Protein AF-A0A382CA51-F1 (afdb_monomer_lite)

Radius of g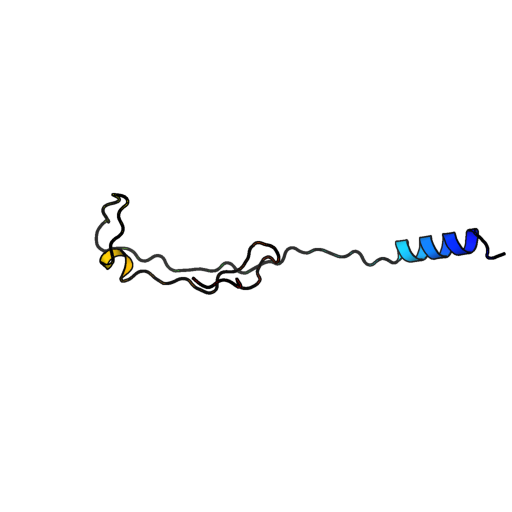yration: 27.55 Å; chains: 1; bounding box: 57×22×74 Å

Secondary structure (DSSP, 8-state):
---HHHHHHHHHHHHHT----------PPPP--PPPPPSSPPP-SS---HHHHTTPPPP--PBP-SSSTTSBPSS--

Structure (mmCIF, N/CA/C/O backbone):
data_AF-A0A382CA51-F1
#
_entry.id   AF-A0A382CA51-F1
#
loop_
_atom_site.group_PDB
_atom_site.id
_atom_site.type_symbol
_atom_site.label_atom_id
_atom_site.label_alt_id
_atom_site.label_comp_id
_atom_site.label_asym_id
_atom_site.label_entity_id
_atom_site.label_seq_id
_atom_site.pdbx_PDB_ins_code
_atom_site.Cartn_x
_atom_site.Cartn_y
_atom_site.Cartn_z
_atom_site.occupancy
_atom_site.B_iso_or_equiv
_atom_site.auth_seq_id
_atom_site.auth_comp_id
_atom_site.auth_asym_id
_atom_site.auth_atom_id
_atom_site.pdbx_PDB_model_num
ATOM 1 N N . MET A 1 1 ? 40.839 -1.776 -53.658 1.00 53.41 1 MET A N 1
ATOM 2 C CA . MET A 1 1 ? 41.057 -0.447 -53.050 1.00 53.41 1 MET A CA 1
ATOM 3 C C . MET A 1 1 ? 39.685 0.177 -52.835 1.00 53.41 1 MET A C 1
ATOM 5 O O . MET A 1 1 ? 39.236 0.982 -53.632 1.00 53.41 1 MET A O 1
ATOM 9 N N . THR A 1 2 ? 38.937 -0.336 -51.856 1.00 54.06 2 THR A N 1
ATOM 10 C CA . THR A 1 2 ? 37.531 0.035 -51.651 1.00 54.06 2 THR A CA 1
ATOM 11 C C . THR A 1 2 ? 37.477 1.440 -51.073 1.00 54.06 2 THR A C 1
ATOM 13 O O . THR A 1 2 ? 38.104 1.730 -50.052 1.00 54.06 2 THR A O 1
ATOM 16 N N . ASP A 1 3 ? 36.795 2.311 -51.802 1.00 62.75 3 ASP A N 1
ATOM 17 C CA . ASP A 1 3 ? 36.895 3.753 -51.681 1.00 62.75 3 ASP A CA 1
ATOM 18 C C . ASP A 1 3 ? 36.430 4.239 -50.294 1.00 62.75 3 ASP A C 1
ATOM 20 O O . ASP A 1 3 ? 35.313 3.977 -49.828 1.00 62.75 3 ASP A O 1
ATOM 24 N N . ARG A 1 4 ? 37.332 4.948 -49.605 1.00 64.69 4 ARG A N 1
ATOM 25 C CA . ARG A 1 4 ? 37.112 5.543 -48.279 1.00 64.69 4 ARG A CA 1
ATOM 26 C C . ARG A 1 4 ? 35.921 6.513 -48.303 1.00 64.69 4 ARG A C 1
ATOM 28 O O . ARG A 1 4 ? 35.290 6.712 -47.265 1.00 64.69 4 ARG A O 1
ATOM 35 N N . HIS A 1 5 ? 35.590 7.077 -49.466 1.00 62.72 5 HIS A N 1
ATOM 36 C CA . HIS A 1 5 ? 34.428 7.930 -49.683 1.00 62.72 5 HIS A CA 1
ATOM 37 C C . HIS A 1 5 ? 33.123 7.129 -49.725 1.00 62.72 5 HIS A C 1
ATOM 39 O O . HIS A 1 5 ? 32.173 7.511 -49.044 1.00 62.72 5 HIS A O 1
ATOM 45 N N . THR A 1 6 ? 33.085 5.970 -50.389 1.00 64.06 6 THR A N 1
ATOM 46 C CA . THR A 1 6 ? 31.897 5.094 -50.404 1.00 64.06 6 THR A CA 1
ATOM 47 C C . THR A 1 6 ? 31.548 4.609 -48.998 1.00 64.06 6 THR A C 1
ATOM 49 O O . THR A 1 6 ? 30.386 4.645 -48.599 1.00 64.06 6 THR A O 1
ATOM 52 N N . ARG A 1 7 ? 32.554 4.252 -48.185 1.00 62.88 7 ARG A N 1
ATOM 53 C CA . ARG A 1 7 ? 32.330 3.832 -46.789 1.00 62.88 7 ARG A CA 1
ATOM 54 C C . ARG A 1 7 ? 31.786 4.964 -45.909 1.00 62.88 7 ARG A C 1
ATOM 56 O O . ARG A 1 7 ? 30.986 4.706 -45.016 1.00 62.88 7 ARG A O 1
ATOM 63 N N . ARG A 1 8 ? 32.204 6.211 -46.163 1.00 64.62 8 ARG A N 1
ATOM 64 C CA . ARG A 1 8 ? 31.721 7.410 -45.452 1.00 64.62 8 ARG A CA 1
ATOM 65 C C . ARG A 1 8 ? 30.288 7.769 -45.834 1.00 64.62 8 ARG A C 1
ATOM 67 O O . ARG A 1 8 ? 29.505 8.098 -44.952 1.00 64.62 8 ARG A O 1
ATOM 74 N N . ILE A 1 9 ? 29.941 7.654 -47.115 1.00 70.00 9 ILE A N 1
ATOM 75 C CA . ILE A 1 9 ? 28.586 7.931 -47.611 1.00 70.00 9 ILE A CA 1
ATOM 76 C C . ILE A 1 9 ? 27.591 6.905 -47.056 1.00 70.00 9 ILE A C 1
ATOM 78 O O . ILE A 1 9 ? 26.547 7.292 -46.544 1.00 70.00 9 ILE A O 1
ATOM 82 N N . VAL A 1 10 ? 27.938 5.614 -47.059 1.00 68.00 10 VAL A N 1
ATOM 83 C CA . VAL A 1 10 ? 27.077 4.561 -46.490 1.00 68.00 10 VAL A CA 1
ATOM 84 C C . VAL A 1 10 ? 26.849 4.768 -44.987 1.00 68.00 10 VAL A C 1
ATOM 86 O O . VAL A 1 10 ? 25.720 4.643 -44.518 1.00 68.00 10 VAL A O 1
ATOM 89 N N . PHE A 1 11 ? 27.885 5.155 -44.234 1.00 61.62 11 PHE A N 1
ATOM 90 C CA . PHE A 1 11 ? 27.741 5.482 -42.810 1.00 61.62 11 PHE A CA 1
ATOM 91 C C . PHE A 1 11 ? 26.860 6.716 -42.570 1.00 61.62 11 PHE A C 1
ATOM 93 O O . PHE A 1 11 ? 26.032 6.701 -41.664 1.00 61.62 11 PHE A O 1
ATOM 100 N N . ALA A 1 12 ? 27.000 7.766 -43.384 1.00 65.56 12 ALA A N 1
ATOM 101 C CA . ALA A 1 12 ? 26.178 8.969 -43.265 1.00 65.56 12 ALA A CA 1
ATOM 102 C C . ALA A 1 12 ? 24.694 8.694 -43.573 1.00 65.56 12 ALA A C 1
ATOM 104 O O . ALA A 1 12 ? 23.819 9.190 -42.867 1.00 65.56 12 ALA A O 1
ATOM 105 N N . VAL A 1 13 ? 24.405 7.852 -44.572 1.00 66.00 13 VAL A N 1
ATOM 106 C CA . VAL A 1 13 ? 23.032 7.442 -44.916 1.00 66.00 13 VAL A CA 1
ATOM 107 C C . VAL A 1 13 ? 22.406 6.577 -43.815 1.00 66.00 13 VAL A C 1
ATOM 109 O O . VAL A 1 13 ? 21.245 6.783 -43.472 1.00 66.00 13 VAL A O 1
ATOM 112 N N . LEU A 1 14 ? 23.167 5.662 -43.203 1.00 61.81 14 LEU A N 1
ATOM 113 C CA . LEU A 1 14 ? 22.670 4.817 -42.107 1.00 61.81 14 LEU A CA 1
ATOM 114 C C . LEU A 1 14 ? 22.346 5.604 -40.828 1.00 61.81 14 LEU A C 1
ATOM 116 O O . LEU A 1 14 ? 21.419 5.237 -40.113 1.00 61.81 14 LEU A O 1
ATOM 120 N N . VAL A 1 15 ? 23.064 6.697 -40.551 1.00 63.16 15 VAL A N 1
ATOM 121 C CA . VAL A 1 15 ? 22.769 7.576 -39.404 1.00 63.16 15 VAL A CA 1
ATOM 122 C C . VAL A 1 15 ? 21.558 8.474 -39.683 1.00 63.16 15 VAL A C 1
ATOM 124 O O . VAL A 1 15 ? 20.752 8.704 -38.785 1.00 63.16 15 VAL A O 1
ATOM 127 N N . ALA A 1 16 ? 21.387 8.945 -40.922 1.00 62.50 16 ALA A N 1
ATOM 128 C CA . ALA A 1 16 ? 20.276 9.823 -41.297 1.00 62.50 16 ALA A CA 1
ATOM 129 C C . ALA A 1 16 ? 18.911 9.108 -41.374 1.00 62.50 16 ALA A C 1
ATOM 131 O O . ALA A 1 16 ? 17.880 9.761 -41.230 1.00 62.50 16 ALA A O 1
ATOM 132 N N . LEU A 1 17 ? 18.890 7.784 -41.577 1.00 61.66 17 LEU A N 1
ATOM 133 C CA . LEU A 1 17 ? 17.664 6.975 -41.588 1.00 61.66 17 LEU A CA 1
ATOM 134 C C . LEU A 1 17 ? 17.310 6.338 -40.236 1.00 61.66 17 LEU A C 1
ATOM 136 O O . LEU A 1 17 ? 16.367 5.550 -40.180 1.00 61.66 17 LEU A O 1
ATOM 140 N N . ALA A 1 18 ? 18.026 6.649 -39.152 1.00 65.81 18 ALA A N 1
ATOM 141 C CA . ALA A 1 18 ? 17.693 6.096 -37.846 1.00 65.81 18 ALA A CA 1
ATOM 142 C C . ALA A 1 18 ? 16.303 6.602 -37.404 1.00 65.81 18 ALA A C 1
ATOM 144 O O . ALA A 1 18 ? 16.139 7.806 -37.176 1.00 65.81 18 ALA A O 1
ATOM 145 N N . PRO A 1 19 ? 15.284 5.729 -37.275 1.00 68.50 19 PRO A N 1
ATOM 146 C CA . PRO A 1 19 ? 14.002 6.144 -36.734 1.00 68.50 19 PRO A CA 1
ATOM 147 C C . PRO A 1 19 ? 14.232 6.628 -35.302 1.00 68.50 19 PRO A C 1
ATOM 149 O O . PRO A 1 19 ? 14.810 5.916 -34.480 1.00 68.50 19 PRO A O 1
ATOM 152 N N . GLY A 1 20 ? 13.809 7.857 -35.006 1.00 65.38 20 GLY A N 1
ATOM 153 C CA . GLY A 1 20 ? 13.893 8.399 -33.655 1.00 65.38 20 GLY A CA 1
ATOM 154 C C . GLY A 1 20 ? 13.103 7.508 -32.702 1.00 65.38 20 GLY A C 1
ATOM 155 O O . GLY A 1 20 ? 11.873 7.491 -32.752 1.00 65.38 20 GLY A O 1
ATOM 156 N N . VAL A 1 21 ? 13.800 6.757 -31.845 1.00 72.50 21 VAL A N 1
ATOM 157 C CA . VAL A 1 21 ? 13.164 5.952 -30.802 1.00 72.50 21 VAL A CA 1
ATOM 158 C C . VAL A 1 21 ? 12.516 6.923 -29.825 1.00 72.50 21 VAL A C 1
ATOM 160 O O . VAL A 1 21 ? 13.191 7.592 -29.043 1.00 72.50 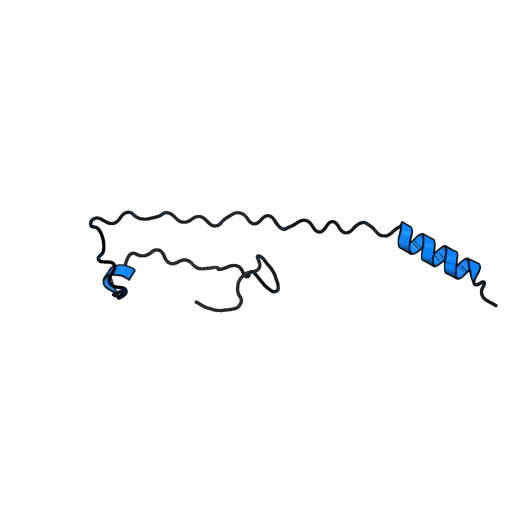21 VAL A O 1
ATOM 163 N N . ARG A 1 22 ? 11.191 7.044 -29.895 1.00 68.56 22 ARG A N 1
ATOM 164 C CA . ARG A 1 22 ? 10.433 7.808 -28.909 1.00 68.56 22 ARG A CA 1
ATOM 165 C C . ARG A 1 22 ? 10.313 6.959 -27.654 1.00 68.56 22 ARG A C 1
ATOM 167 O O . ARG A 1 22 ? 9.491 6.051 -27.596 1.00 68.56 22 ARG A O 1
ATOM 174 N N . VAL A 1 23 ? 11.142 7.247 -26.655 1.00 66.44 23 VAL A N 1
ATOM 175 C CA . VAL A 1 23 ? 10.964 6.687 -25.313 1.00 66.44 23 VAL A CA 1
ATOM 176 C C . VAL A 1 23 ? 9.817 7.451 -24.662 1.00 66.44 23 VAL A C 1
ATOM 178 O O . VAL A 1 23 ? 10.002 8.530 -24.104 1.00 66.44 23 VAL A O 1
ATOM 181 N N . GLN A 1 24 ? 8.602 6.934 -24.813 1.00 66.88 24 GLN A N 1
ATOM 182 C CA . GLN A 1 24 ? 7.439 7.449 -24.108 1.00 66.88 24 GLN A CA 1
ATOM 183 C C . GLN A 1 24 ? 7.390 6.782 -22.734 1.00 66.88 24 GLN A C 1
ATOM 185 O O . GLN A 1 24 ? 7.427 5.555 -22.640 1.00 66.88 24 GLN A O 1
ATOM 190 N N . ALA A 1 25 ? 7.341 7.583 -21.667 1.00 69.56 25 ALA A N 1
ATOM 191 C CA . ALA A 1 25 ? 7.107 7.050 -20.332 1.00 69.56 25 ALA A CA 1
ATOM 192 C C . ALA A 1 25 ? 5.781 6.279 -20.345 1.00 69.56 25 ALA A C 1
ATOM 194 O O . ALA A 1 25 ? 4.762 6.810 -20.793 1.00 69.56 25 ALA A O 1
ATOM 195 N N . GLN A 1 26 ? 5.806 5.024 -19.898 1.00 68.25 26 GLN A N 1
ATOM 196 C CA . GLN A 1 26 ? 4.592 4.228 -19.773 1.00 68.25 26 GLN A CA 1
ATOM 197 C C . GLN A 1 26 ? 3.689 4.907 -18.739 1.00 68.25 26 GLN A C 1
ATOM 199 O O . GLN A 1 26 ? 4.052 5.016 -17.567 1.00 68.25 26 GLN A O 1
ATOM 204 N N . ALA A 1 27 ? 2.540 5.413 -19.185 1.00 69.56 27 ALA A N 1
ATOM 205 C CA . ALA A 1 27 ? 1.489 5.853 -18.284 1.00 69.56 27 ALA A CA 1
ATOM 206 C C . ALA A 1 27 ? 0.849 4.595 -17.691 1.00 69.56 27 ALA A C 1
ATOM 208 O O . ALA A 1 27 ? 0.271 3.794 -18.422 1.00 69.56 27 ALA A O 1
ATOM 209 N N . ILE A 1 28 ? 1.025 4.396 -16.387 1.00 71.19 28 ILE A N 1
ATOM 210 C CA . ILE A 1 28 ? 0.380 3.319 -15.639 1.00 71.19 28 ILE A CA 1
ATOM 211 C C . ILE A 1 28 ? -0.822 3.942 -14.943 1.00 71.19 28 ILE A C 1
ATOM 213 O O . ILE A 1 28 ? -0.667 4.950 -14.245 1.00 71.19 28 ILE A O 1
ATOM 217 N N . ASP A 1 29 ? -2.001 3.355 -15.133 1.00 80.06 29 ASP A N 1
ATOM 218 C CA . ASP A 1 29 ? -3.186 3.774 -14.392 1.00 80.06 29 ASP A CA 1
ATOM 219 C C . ASP A 1 29 ? -2.939 3.601 -12.884 1.00 80.06 29 ASP A C 1
ATOM 221 O O . ASP A 1 29 ? -2.444 2.554 -12.450 1.00 80.06 29 ASP A O 1
ATOM 225 N N . PRO A 1 30 ? -3.240 4.616 -12.059 1.00 82.25 30 PRO A N 1
ATOM 226 C CA . PRO A 1 30 ? -2.983 4.533 -10.633 1.00 82.25 30 PRO A CA 1
ATOM 227 C C . PRO A 1 30 ? -3.885 3.479 -9.987 1.00 82.25 30 PRO A C 1
ATOM 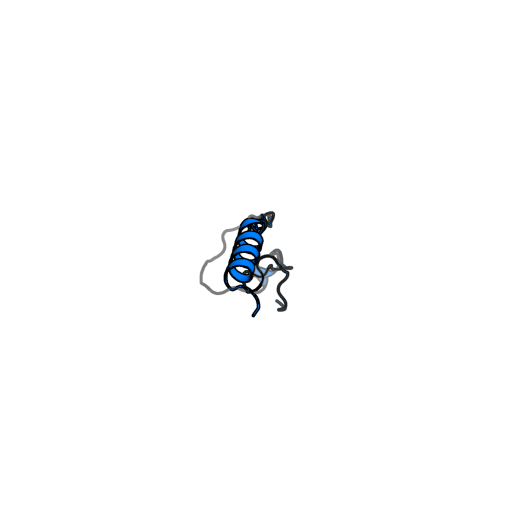229 O O . PRO A 1 30 ? -5.105 3.487 -10.159 1.00 82.25 30 PRO A O 1
ATOM 232 N N . PHE A 1 31 ? -3.288 2.607 -9.176 1.00 85.75 31 PHE A N 1
ATOM 233 C CA . PHE A 1 31 ? -4.051 1.748 -8.279 1.00 85.75 31 PHE A CA 1
ATOM 234 C C . PHE A 1 31 ? -4.797 2.607 -7.253 1.00 85.75 31 PHE A C 1
ATOM 236 O O . PHE A 1 31 ? -4.209 3.470 -6.597 1.00 85.75 31 PHE A O 1
ATOM 243 N N . THR A 1 32 ? -6.090 2.344 -7.083 1.00 90.31 32 THR A N 1
ATOM 244 C CA . THR A 1 32 ? -6.925 3.031 -6.095 1.00 90.31 32 THR A CA 1
ATOM 245 C C . THR A 1 32 ? -7.474 2.041 -5.080 1.00 90.31 32 THR A C 1
ATOM 247 O O . THR A 1 32 ? -8.031 1.011 -5.456 1.00 90.31 32 THR A O 1
ATOM 250 N N . MET A 1 33 ? -7.404 2.394 -3.797 1.00 89.50 33 MET A N 1
ATOM 251 C CA . MET A 1 33 ? -8.047 1.658 -2.710 1.00 89.50 33 MET A CA 1
ATOM 252 C C . MET A 1 33 ? -8.892 2.606 -1.862 1.00 89.50 33 MET A C 1
ATOM 254 O O . MET A 1 33 ? -8.537 3.763 -1.637 1.00 89.50 33 MET A O 1
ATOM 258 N N . ARG A 1 34 ? -10.028 2.102 -1.377 1.00 89.94 34 ARG A N 1
ATOM 259 C CA . ARG A 1 34 ? -10.924 2.855 -0.503 1.00 89.94 34 ARG A CA 1
ATOM 260 C C . ARG A 1 34 ? -10.384 2.887 0.926 1.00 89.94 34 ARG A C 1
ATOM 262 O O . ARG A 1 34 ? -10.197 1.841 1.538 1.00 89.94 34 ARG A O 1
ATOM 269 N N . ALA A 1 35 ? -10.240 4.086 1.482 1.00 88.56 35 ALA A N 1
ATOM 270 C CA . ALA A 1 35 ? -9.999 4.258 2.910 1.00 88.56 35 ALA A CA 1
ATOM 271 C C . ALA A 1 35 ? -11.259 3.906 3.720 1.00 88.56 35 ALA A C 1
ATOM 273 O O . ALA A 1 35 ? -12.370 4.338 3.389 1.00 88.56 35 ALA A O 1
ATOM 274 N N . VAL A 1 36 ? -11.086 3.130 4.790 1.00 83.88 36 VAL A N 1
ATOM 275 C CA . VAL A 1 36 ? -12.160 2.761 5.721 1.00 83.88 36 VAL A CA 1
ATOM 276 C C . VAL A 1 36 ? -12.069 3.651 6.955 1.00 83.88 36 VAL A C 1
ATOM 278 O O . VAL A 1 36 ? -11.011 3.771 7.567 1.00 83.88 36 VAL A O 1
ATOM 281 N N . LYS A 1 37 ? -13.185 4.286 7.322 1.00 86.88 37 LYS A N 1
ATOM 282 C CA . LYS A 1 37 ? -13.275 5.091 8.542 1.00 86.88 37 LYS A CA 1
ATOM 283 C C . LYS A 1 37 ? -13.510 4.175 9.744 1.00 86.88 37 LYS A C 1
ATOM 285 O O . LYS A 1 37 ? -14.425 3.355 9.712 1.00 86.88 37 LYS A O 1
ATOM 290 N N . THR A 1 38 ? -12.717 4.339 10.797 1.00 84.06 38 THR A N 1
ATOM 291 C CA . THR A 1 38 ? -12.883 3.599 12.054 1.00 84.06 38 THR A CA 1
ATOM 292 C C . THR A 1 38 ? -14.000 4.204 12.910 1.00 84.06 38 THR A C 1
ATOM 294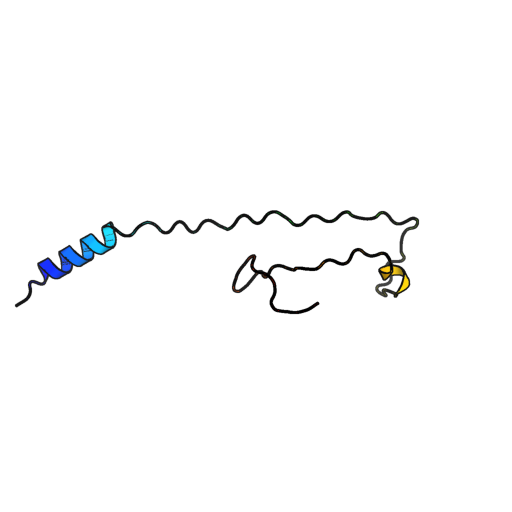 O O . THR A 1 38 ? -14.334 5.385 12.781 1.00 84.06 38 THR A O 1
ATOM 297 N N . ALA A 1 39 ? -14.606 3.388 13.780 1.00 87.81 39 ALA A N 1
ATOM 298 C CA . ALA A 1 39 ? -15.674 3.837 14.679 1.00 87.81 39 ALA A CA 1
ATOM 299 C C . ALA A 1 39 ? -15.151 4.768 15.787 1.00 87.81 39 ALA A C 1
ATOM 301 O O . ALA A 1 39 ? -15.817 5.731 16.159 1.00 87.81 39 ALA A O 1
ATOM 302 N N . SER A 1 40 ? -13.941 4.498 16.272 1.00 88.31 40 SER A N 1
ATOM 303 C CA . SER A 1 40 ? -13.219 5.296 17.259 1.00 88.31 40 SER A CA 1
ATOM 304 C C . SER A 1 40 ? -11.788 5.568 16.779 1.00 88.31 40 SER A C 1
ATOM 306 O O . SER A 1 40 ? -11.261 4.802 15.962 1.00 88.31 40 SER A O 1
ATOM 308 N N . PRO A 1 41 ? -11.145 6.649 17.250 1.00 86.69 41 PRO A N 1
ATOM 309 C CA . PRO A 1 41 ? -9.731 6.890 16.982 1.00 86.69 41 PRO A CA 1
ATOM 310 C C . PRO A 1 41 ? -8.859 5.768 17.576 1.00 86.69 41 PRO A C 1
ATOM 312 O O . PRO A 1 41 ? -9.141 5.347 18.700 1.00 86.69 41 PRO A O 1
ATOM 315 N N . PRO A 1 42 ? -7.821 5.290 16.867 1.00 83.81 42 PRO A N 1
ATOM 316 C CA . PRO A 1 42 ? -6.828 4.389 17.446 1.00 83.81 42 PRO A CA 1
ATOM 317 C C . PRO A 1 42 ? -5.845 5.151 18.349 1.00 83.81 42 PRO A C 1
ATOM 319 O O . PRO A 1 42 ? -5.618 6.352 18.163 1.00 83.81 42 PRO A O 1
ATOM 322 N N . THR A 1 43 ? -5.226 4.446 19.294 1.00 88.94 43 THR A N 1
ATOM 323 C CA . THR A 1 43 ? -4.050 4.947 20.016 1.00 88.94 43 THR A CA 1
ATOM 324 C C . THR A 1 43 ? -2.827 4.752 19.125 1.00 88.94 43 THR A C 1
ATOM 326 O O . THR A 1 43 ? -2.557 3.643 18.690 1.00 88.94 43 THR A O 1
ATOM 329 N N . VAL A 1 44 ? -2.079 5.817 18.833 1.00 89.50 44 VAL A N 1
ATOM 330 C CA . VAL A 1 44 ? -0.843 5.725 18.035 1.00 89.50 44 VAL A CA 1
ATOM 331 C C . VAL A 1 44 ? 0.350 5.660 18.986 1.00 89.50 44 VAL A C 1
ATOM 333 O O . VAL A 1 44 ? 1.009 6.667 19.236 1.00 89.50 44 VAL A O 1
ATOM 336 N N . ASP A 1 45 ? 0.588 4.484 19.564 1.00 92.50 45 ASP A N 1
ATOM 337 C CA . ASP A 1 45 ? 1.706 4.215 20.484 1.00 92.50 45 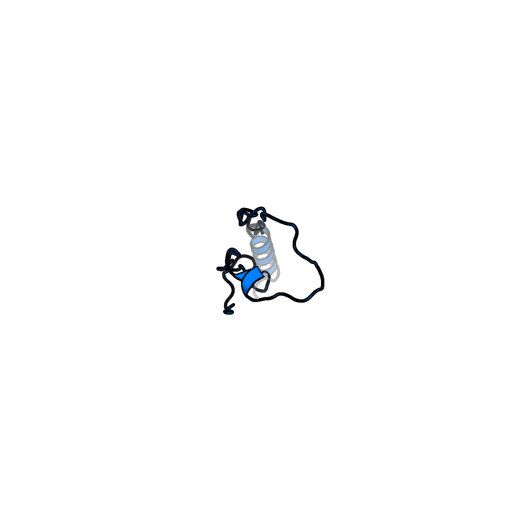ASP A CA 1
ATOM 338 C C . ASP A 1 45 ? 2.899 3.505 19.810 1.00 92.50 45 ASP A C 1
ATOM 340 O O . ASP A 1 45 ? 3.952 3.330 20.424 1.00 92.50 45 ASP A O 1
ATOM 344 N N . GLY A 1 46 ? 2.764 3.156 18.526 1.00 93.56 46 GLY A N 1
ATOM 345 C CA . GLY A 1 46 ? 3.800 2.494 17.731 1.00 93.56 46 GLY A CA 1
ATOM 346 C C . GLY A 1 46 ? 3.803 0.968 17.841 1.00 93.56 46 GLY A C 1
ATOM 347 O O . GLY A 1 46 ? 4.617 0.323 17.179 1.00 93.56 46 GLY A O 1
ATOM 348 N N . VAL A 1 47 ? 2.899 0.385 18.629 1.00 90.81 47 VAL A N 1
ATOM 349 C CA . VAL A 1 47 ? 2.622 -1.052 18.644 1.00 90.81 47 VAL A CA 1
ATOM 350 C C . VAL A 1 47 ? 1.399 -1.291 17.768 1.00 90.81 47 VAL A C 1
ATOM 352 O O . VAL A 1 47 ? 0.456 -0.514 17.813 1.00 90.81 47 VAL A O 1
ATOM 355 N N . VAL A 1 48 ? 1.427 -2.337 16.936 1.00 87.69 48 VAL A N 1
ATOM 356 C CA . VAL A 1 48 ? 0.251 -2.724 16.149 1.00 87.69 48 VAL A CA 1
ATOM 357 C C . VAL A 1 48 ? -0.141 -4.147 16.494 1.00 87.69 48 VAL A C 1
ATOM 359 O O . VAL A 1 48 ? 0.666 -5.067 16.325 1.00 87.69 48 VAL A O 1
ATOM 362 N N . ASP A 1 49 ? -1.358 -4.326 16.993 1.00 89.06 49 ASP A N 1
ATOM 363 C CA . ASP A 1 49 ? -1.868 -5.630 17.401 1.00 89.06 49 ASP A CA 1
ATOM 364 C C . ASP A 1 49 ? -2.646 -6.344 16.277 1.00 89.06 49 ASP A C 1
ATOM 366 O O . ASP A 1 49 ? -2.903 -5.813 15.192 1.00 89.06 49 ASP A O 1
ATOM 370 N N . ALA A 1 50 ? -2.984 -7.614 16.506 1.00 89.12 50 ALA A N 1
ATOM 371 C CA . ALA A 1 50 ? -3.708 -8.413 15.517 1.00 89.12 50 ALA A CA 1
ATOM 372 C C . ALA A 1 50 ? -5.142 -7.908 15.275 1.00 89.12 50 ALA A C 1
ATOM 374 O O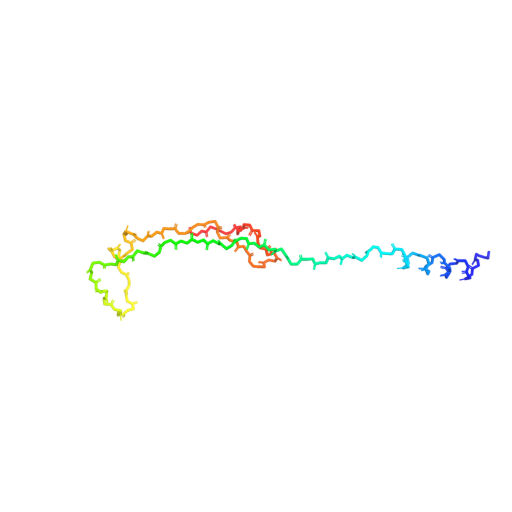 . ALA A 1 50 ? -5.679 -8.072 14.176 1.00 89.12 50 ALA A O 1
ATOM 375 N N . ASP A 1 51 ? -5.766 -7.302 16.284 1.00 86.75 51 ASP A N 1
ATOM 376 C CA . ASP A 1 51 ? -7.143 -6.832 16.219 1.00 86.75 51 ASP A CA 1
ATOM 377 C C . ASP A 1 51 ? -7.269 -5.555 15.384 1.00 86.75 51 ASP A C 1
ATOM 379 O O . ASP A 1 51 ? -8.258 -5.388 14.663 1.00 86.75 51 ASP A O 1
ATOM 383 N N . GLU A 1 52 ? -6.245 -4.705 15.409 1.00 85.50 52 GLU A N 1
ATOM 384 C CA . GLU A 1 52 ? -6.103 -3.527 14.558 1.00 85.50 52 GLU A CA 1
ATOM 385 C C . GLU A 1 52 ? -5.964 -3.903 13.077 1.00 85.50 52 GLU A C 1
ATOM 387 O O . GLU A 1 52 ? -6.577 -3.271 12.211 1.00 85.50 52 GLU A O 1
ATOM 392 N N . TRP A 1 53 ? -5.239 -4.983 12.767 1.00 85.44 53 TRP A N 1
ATOM 393 C CA . TRP A 1 53 ? -5.085 -5.478 11.392 1.00 85.44 53 TRP A CA 1
ATOM 394 C C . TRP A 1 53 ? -6.279 -6.284 10.874 1.00 85.44 53 TRP A C 1
ATOM 396 O O . TRP A 1 53 ? -6.434 -6.419 9.659 1.00 85.44 53 TRP A O 1
ATOM 406 N N . ARG A 1 54 ? -7.137 -6.816 11.752 1.00 86.75 54 ARG A N 1
ATOM 407 C CA . ARG A 1 54 ? -8.169 -7.817 11.414 1.00 86.75 54 ARG A CA 1
ATOM 408 C C . ARG A 1 54 ? -9.062 -7.442 10.228 1.00 86.75 54 ARG A C 1
ATOM 410 O O . ARG A 1 54 ? -9.448 -8.313 9.455 1.00 86.75 54 ARG A O 1
ATOM 417 N N . ASN A 1 55 ? -9.399 -6.160 10.095 1.00 84.88 55 ASN A N 1
ATOM 418 C CA . ASN A 1 55 ? -10.289 -5.650 9.046 1.00 84.88 55 ASN A CA 1
ATOM 419 C C . ASN A 1 55 ? -9.555 -4.826 7.976 1.00 84.88 55 ASN A C 1
ATOM 421 O O . ASN A 1 55 ? -10.200 -4.189 7.140 1.00 84.88 55 ASN A O 1
ATOM 425 N N . ALA A 1 56 ? -8.224 -4.783 8.019 1.00 85.88 56 ALA A N 1
ATOM 426 C CA . ALA A 1 56 ? -7.440 -4.036 7.053 1.00 85.88 56 ALA A CA 1
ATOM 427 C C . ALA A 1 56 ? -7.557 -4.679 5.666 1.00 85.88 56 ALA A C 1
ATOM 429 O O . ALA A 1 56 ? -7.473 -5.899 5.504 1.00 85.88 56 ALA A O 1
ATOM 430 N N . ALA A 1 57 ? -7.736 -3.846 4.644 1.00 88.69 57 ALA A N 1
ATOM 431 C CA . ALA A 1 57 ? -7.716 -4.324 3.273 1.00 88.69 57 ALA A CA 1
ATOM 432 C C . ALA A 1 57 ? -6.297 -4.786 2.910 1.00 88.69 57 ALA A C 1
ATOM 434 O O . ALA A 1 57 ? -5.324 -4.055 3.106 1.00 88.69 57 ALA A O 1
ATOM 435 N N . ARG A 1 58 ? -6.177 -5.994 2.355 1.00 88.12 58 ARG A N 1
ATOM 436 C CA . ARG A 1 58 ? -4.895 -6.518 1.879 1.00 88.12 58 ARG A CA 1
ATOM 437 C C . ARG A 1 58 ? -4.626 -6.002 0.468 1.00 88.12 58 ARG A C 1
ATOM 439 O O . ARG A 1 58 ? -5.427 -6.236 -0.432 1.00 88.12 58 ARG A O 1
ATOM 446 N N . VAL A 1 59 ? -3.501 -5.316 0.282 1.00 88.44 59 VAL A N 1
ATOM 447 C CA . VAL A 1 59 ? -3.003 -4.918 -1.043 1.00 88.44 59 VAL A CA 1
ATOM 448 C C . VAL A 1 59 ? -2.045 -5.992 -1.548 1.00 88.44 59 VAL A C 1
ATOM 450 O O . VAL A 1 59 ? -1.165 -6.436 -0.809 1.00 88.44 59 VAL A O 1
ATOM 453 N N . THR A 1 60 ? -2.230 -6.417 -2.794 1.00 86.62 60 THR A N 1
ATOM 454 C CA . THR A 1 60 ? -1.385 -7.396 -3.490 1.00 86.62 60 THR A CA 1
ATOM 455 C C . THR A 1 60 ? -0.969 -6.851 -4.854 1.00 86.62 60 THR A C 1
ATOM 457 O O . THR A 1 60 ? -1.272 -5.705 -5.181 1.00 86.62 60 THR A O 1
ATOM 460 N N . ASP A 1 61 ? -0.251 -7.664 -5.634 1.00 86.06 61 ASP A N 1
ATOM 461 C CA . ASP A 1 61 ? 0.064 -7.379 -7.041 1.00 86.06 61 ASP A CA 1
ATOM 462 C C . ASP A 1 61 ? 0.883 -6.098 -7.237 1.00 86.06 61 ASP A C 1
ATOM 464 O O . ASP A 1 61 ? 0.675 -5.308 -8.158 1.00 86.06 61 ASP A O 1
ATOM 468 N N . PHE A 1 62 ? 1.853 -5.901 -6.342 1.00 88.06 62 PHE A N 1
ATOM 469 C CA . PHE A 1 62 ? 2.765 -4.769 -6.397 1.00 88.06 62 PHE A CA 1
ATOM 470 C C . PHE A 1 62 ? 3.542 -4.751 -7.714 1.00 88.06 62 PHE A C 1
ATOM 472 O O . PHE A 1 62 ? 4.131 -5.755 -8.126 1.00 88.06 62 PHE A O 1
ATOM 479 N N . ILE A 1 63 ? 3.594 -3.573 -8.332 1.00 87.31 63 ILE A N 1
ATOM 480 C CA . ILE A 1 63 ? 4.465 -3.314 -9.473 1.00 87.31 63 ILE A CA 1
ATOM 481 C C . ILE A 1 63 ? 5.880 -2.974 -9.007 1.00 87.31 63 ILE A C 1
ATOM 483 O O . ILE A 1 63 ? 6.103 -2.374 -7.954 1.00 87.31 63 ILE A O 1
ATOM 487 N N . GLN A 1 64 ? 6.848 -3.346 -9.824 1.00 86.75 64 GLN A N 1
ATOM 488 C CA . GLN A 1 64 ? 8.254 -3.077 -9.626 1.00 86.75 64 GLN A CA 1
ATOM 489 C C . GLN A 1 64 ? 8.601 -1.692 -10.177 1.00 86.75 64 GLN A C 1
ATOM 491 O O . GLN A 1 64 ? 8.130 -1.290 -11.238 1.00 86.75 64 GLN A O 1
ATOM 496 N N . PHE A 1 65 ? 9.427 -0.938 -9.454 1.00 84.44 65 PHE A N 1
ATOM 497 C CA . PHE A 1 65 ? 9.960 0.334 -9.949 1.00 84.44 65 PHE A CA 1
ATOM 498 C C . PHE A 1 65 ? 11.219 0.123 -10.801 1.00 84.44 65 PHE A C 1
ATOM 500 O O . PHE A 1 65 ? 11.354 0.731 -11.858 1.00 84.44 65 PHE A O 1
ATOM 507 N N . GLU A 1 66 ? 12.103 -0.775 -10.361 1.00 87.12 66 GLU A N 1
ATOM 508 C CA . GLU A 1 66 ? 13.364 -1.142 -11.018 1.00 87.12 66 GLU A CA 1
ATOM 509 C C . GLU A 1 66 ? 13.631 -2.645 -10.879 1.00 87.12 66 GLU A C 1
ATOM 511 O O . GLU A 1 66 ? 13.329 -3.187 -9.814 1.00 87.12 66 GLU A O 1
ATOM 516 N N . PRO A 1 67 ? 14.230 -3.319 -11.885 1.00 85.75 67 PRO A N 1
ATOM 517 C CA . PRO A 1 67 ? 14.810 -2.728 -13.099 1.00 85.75 67 PRO A CA 1
ATOM 518 C C . PRO A 1 67 ? 13.769 -2.408 -14.180 1.00 85.75 67 PRO A C 1
ATOM 520 O O . PRO A 1 67 ? 13.978 -1.502 -14.980 1.00 85.75 67 PRO A O 1
ATOM 523 N N . ASN A 1 68 ? 12.633 -3.104 -14.169 1.00 85.19 68 ASN A N 1
ATOM 524 C CA . ASN A 1 68 ? 11.577 -2.944 -15.161 1.00 85.19 68 ASN A CA 1
ATOM 525 C C . ASN A 1 68 ? 10.375 -2.266 -14.507 1.00 85.19 68 ASN A C 1
ATOM 527 O O . ASN A 1 68 ? 9.581 -2.907 -13.817 1.00 85.19 68 ASN A O 1
ATOM 531 N N . ARG A 1 69 ? 10.267 -0.950 -14.694 1.00 85.50 69 ARG A N 1
ATOM 532 C CA . ARG A 1 69 ? 9.174 -0.163 -14.123 1.00 85.50 69 ARG A CA 1
ATOM 533 C C . ARG A 1 69 ? 7.822 -0.658 -14.628 1.00 85.50 69 ARG A C 1
ATOM 535 O O . ARG A 1 69 ? 7.614 -0.749 -15.830 1.00 85.50 69 ARG A O 1
ATOM 542 N N . GLY A 1 70 ? 6.890 -0.876 -13.709 1.00 84.69 70 GLY A N 1
ATOM 543 C CA . GLY A 1 70 ? 5.508 -1.234 -14.019 1.00 84.69 70 GLY A CA 1
ATOM 544 C C . GLY A 1 70 ? 5.262 -2.725 -14.220 1.00 84.69 70 GLY A C 1
ATOM 545 O O . GLY A 1 70 ? 4.103 -3.129 -14.249 1.00 84.69 70 GLY A O 1
ATOM 546 N N . GLU A 1 71 ? 6.306 -3.551 -14.311 1.00 88.44 71 GLU A N 1
ATOM 547 C CA . GLU A 1 71 ? 6.136 -5.006 -14.338 1.00 88.44 71 GLU A CA 1
ATOM 548 C C . GLU A 1 71 ? 5.751 -5.544 -12.949 1.00 88.44 71 GLU A C 1
ATOM 550 O O . GLU A 1 71 ? 6.112 -4.937 -11.939 1.00 88.44 71 GLU A O 1
ATOM 555 N N . PRO A 1 72 ? 5.048 -6.688 -12.850 1.00 88.94 72 PRO A N 1
ATOM 556 C CA . PRO A 1 72 ? 4.776 -7.327 -11.565 1.00 88.94 72 PRO A CA 1
ATOM 557 C C . PRO A 1 72 ? 6.058 -7.650 -10.785 1.00 88.94 72 PRO A C 1
ATOM 559 O O . PRO A 1 72 ? 7.041 -8.140 -11.349 1.00 88.94 72 PRO A O 1
ATOM 562 N N . SER A 1 73 ? 6.035 -7.434 -9.468 1.00 87.94 73 SER A N 1
ATOM 563 C CA . SER A 1 73 ? 7.129 -7.838 -8.584 1.00 87.94 73 SER A CA 1
ATOM 564 C C . SER A 1 73 ? 7.317 -9.357 -8.602 1.00 87.94 73 SER A C 1
ATOM 566 O O . SER A 1 73 ? 6.367 -10.128 -8.477 1.00 87.94 73 SER A O 1
ATOM 568 N N . LYS A 1 74 ? 8.573 -9.804 -8.695 1.00 85.56 74 LYS A N 1
ATOM 569 C CA . LYS A 1 74 ? 8.938 -11.231 -8.611 1.00 85.56 74 LYS A CA 1
ATOM 570 C C . LYS A 1 74 ? 8.996 -11.755 -7.171 1.00 85.56 74 LYS A C 1
ATOM 572 O O . LYS A 1 74 ? 9.209 -12.949 -6.964 1.00 85.56 74 LYS A O 1
ATOM 577 N N . PHE A 1 75 ? 8.838 -10.878 -6.181 1.00 81.06 75 PHE A N 1
ATOM 578 C CA . PHE A 1 75 ? 8.917 -11.217 -4.763 1.00 81.06 75 PHE A CA 1
ATOM 579 C C . PHE A 1 75 ? 7.525 -11.371 -4.155 1.00 81.06 75 PHE A C 1
ATOM 581 O O . PHE A 1 75 ? 6.615 -10.600 -4.452 1.00 81.06 75 PHE A O 1
ATOM 588 N N . LYS A 1 76 ? 7.381 -12.367 -3.276 1.00 73.75 76 LYS A N 1
ATOM 589 C CA . LYS A 1 76 ? 6.160 -12.580 -2.491 1.00 73.75 76 LYS A CA 1
ATOM 590 C C . LYS A 1 76 ? 6.109 -11.618 -1.301 1.00 73.75 76 LYS A C 1
ATOM 592 O O . LYS A 1 76 ? 7.159 -11.213 -0.805 1.00 73.75 76 LYS A O 1
ATOM 597 N N . THR A 1 77 ? 4.892 -11.299 -0.860 1.00 65.62 77 THR A N 1
ATOM 598 C CA . THR A 1 77 ? 4.585 -10.436 0.294 1.00 65.62 77 THR A CA 1
ATOM 599 C C . THR A 1 77 ? 3.831 -11.207 1.367 1.00 65.62 77 THR A C 1
ATOM 601 O O . THR A 1 77 ? 2.893 -11.963 1.010 1.00 65.62 77 THR A O 1
#

Sequence (77 aa):
MTDRHTRRIVFAVLVALAPGVRVQAQAIDPFTMRAVKTASPPTVDGVVDADEWRNAARVTDFIQFEPNRGEPSKFKT

Organism: NCBI:txid408172

pLDDT: mean 78.58, std 11.09, range [53.41, 93.56]

Foldseek 3Di:
DPDPVVVVVVVVVVVVPPDPPPPDDDDDDDDDDDDDDDPDDDDPPPDDDPVNCVPDDDDDQDADCPDDGRHTDPDDD